Protein AF-A0A7N0U5L3-F1 (afdb_monomer)

Secondary structure (DSSP, 8-state):
-----TTSSSTT---------S------GGGTTT-EEGGGTTEEGGGPPTTPPPPTT--

Structure (mmCIF, N/CA/C/O backbone):
data_AF-A0A7N0U5L3-F1
#
_entry.id   AF-A0A7N0U5L3-F1
#
loop_
_atom_site.group_PDB
_atom_site.id
_atom_site.type_symbol
_atom_site.label_atom_id
_atom_site.label_alt_id
_atom_site.label_comp_id
_atom_site.label_asym_id
_atom_site.label_entity_id
_atom_site.label_seq_id
_atom_site.pdbx_PDB_ins_code
_atom_site.Cartn_x
_atom_site.Cartn_y
_atom_site.Cartn_z
_atom_site.occupancy
_atom_site.B_iso_or_equiv
_atom_site.auth_seq_id
_atom_site.auth_comp_id
_atom_site.auth_asym_id
_atom_site.auth_atom_id
_atom_site.pdbx_PDB_model_num
ATOM 1 N N . MET A 1 1 ? -20.917 7.828 15.151 1.00 42.88 1 MET A N 1
ATOM 2 C CA . MET A 1 1 ? -19.609 7.750 15.833 1.00 42.88 1 MET A CA 1
ATOM 3 C C . MET A 1 1 ? -18.687 6.905 14.976 1.00 42.88 1 MET A C 1
ATOM 5 O O . MET A 1 1 ? -18.886 5.698 14.896 1.00 42.88 1 MET A O 1
ATOM 9 N N . VAL A 1 2 ? -17.761 7.537 1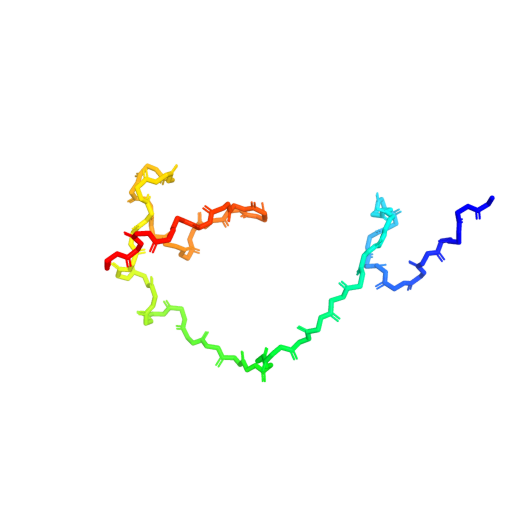4.251 1.00 54.16 2 VAL A N 1
ATOM 10 C CA . VAL A 1 2 ? -16.685 6.809 13.566 1.00 54.16 2 VAL A CA 1
ATOM 11 C C . VAL A 1 2 ? -15.844 6.202 14.682 1.00 54.16 2 VAL A C 1
ATOM 13 O O . VAL A 1 2 ? -15.379 6.929 15.554 1.00 54.16 2 VAL A O 1
ATOM 16 N N . ARG A 1 3 ? -15.750 4.872 14.738 1.00 56.41 3 ARG A N 1
ATOM 17 C CA . ARG A 1 3 ? -14.824 4.214 15.661 1.00 56.41 3 ARG A CA 1
ATOM 18 C C . ARG A 1 3 ? -13.434 4.700 15.265 1.00 56.41 3 ARG A C 1
ATOM 20 O O . ARG A 1 3 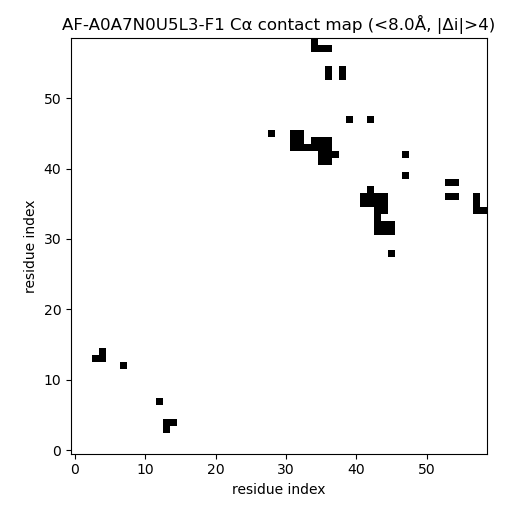? -13.022 4.434 14.139 1.00 56.41 3 ARG A O 1
ATOM 27 N N . ASN A 1 4 ? -12.767 5.447 16.143 1.00 57.38 4 ASN A N 1
ATOM 28 C CA . AS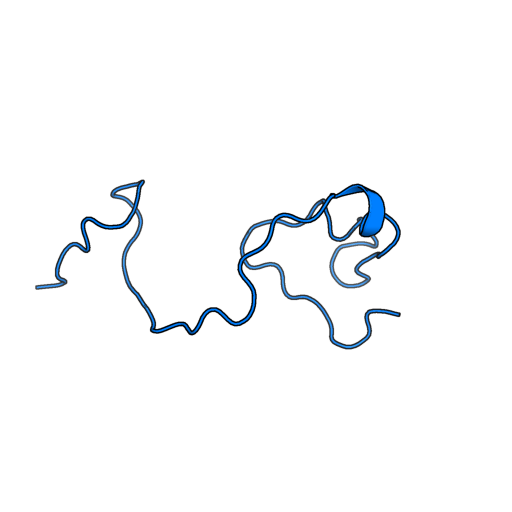N A 1 4 ? -11.345 5.715 15.991 1.00 57.38 4 ASN A CA 1
ATOM 29 C C . ASN A 1 4 ? -10.661 4.352 15.976 1.00 57.38 4 ASN A C 1
ATOM 31 O O . ASN A 1 4 ? -10.648 3.634 16.971 1.00 57.38 4 ASN A O 1
ATOM 35 N N . LEU A 1 5 ? -10.220 3.941 14.795 1.00 65.00 5 LEU A N 1
ATOM 36 C CA . LEU A 1 5 ? -9.464 2.718 14.625 1.00 65.00 5 LEU A CA 1
ATOM 37 C C . LEU A 1 5 ? -8.074 3.037 15.166 1.00 65.00 5 LEU A C 1
ATOM 39 O O . LEU A 1 5 ? -7.266 3.633 14.461 1.00 65.00 5 LEU A O 1
ATOM 43 N N . GLU A 1 6 ? -7.802 2.656 16.415 1.00 75.25 6 GLU A N 1
ATOM 44 C CA . GLU A 1 6 ? -6.500 2.820 17.093 1.00 75.25 6 GLU A CA 1
ATOM 45 C C . GLU A 1 6 ? -5.378 1.964 16.460 1.00 75.25 6 GLU A C 1
ATOM 47 O O . GLU A 1 6 ? -4.369 1.655 17.082 1.00 75.25 6 GLU A O 1
ATOM 52 N N . TYR A 1 7 ? -5.553 1.543 15.206 1.00 81.50 7 TYR A N 1
ATOM 53 C CA . TYR A 1 7 ? -4.59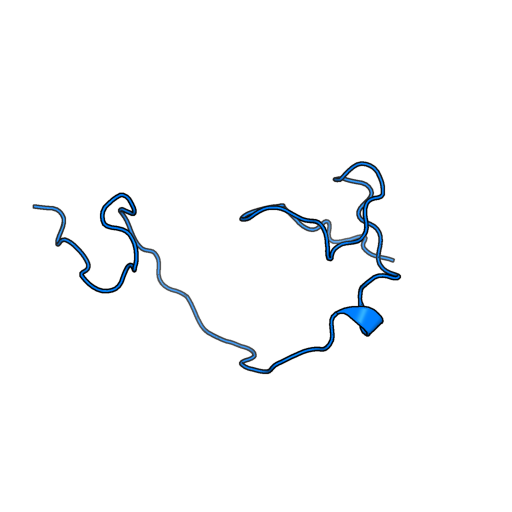3 0.766 14.429 1.00 81.50 7 TYR A CA 1
ATOM 54 C C . TYR A 1 7 ? -3.633 1.656 13.631 1.00 81.50 7 TYR A C 1
ATOM 56 O O . TYR A 1 7 ? -2.573 1.194 13.212 1.00 81.50 7 TYR A O 1
ATOM 64 N N . TRP A 1 8 ? -4.006 2.913 13.366 1.00 89.00 8 TRP A N 1
ATOM 65 C CA . TRP A 1 8 ? -3.175 3.834 12.594 1.00 89.00 8 TRP A CA 1
ATOM 66 C C . TRP A 1 8 ? -2.090 4.471 13.460 1.00 89.00 8 TRP A C 1
ATOM 68 O O . TRP A 1 8 ? -2.348 4.902 14.577 1.00 89.00 8 TRP A O 1
ATOM 78 N N . GLN A 1 9 ? -0.881 4.601 12.909 1.00 89.75 9 GLN A N 1
ATOM 79 C CA . GLN A 1 9 ? 0.243 5.224 13.616 1.00 89.75 9 GLN A CA 1
ATOM 80 C C . GLN A 1 9 ? 0.044 6.732 13.843 1.00 89.75 9 GLN A C 1
ATOM 82 O O . GLN A 1 9 ? 0.557 7.282 14.813 1.00 89.75 9 GLN A O 1
ATOM 87 N N . LEU A 1 10 ? -0.659 7.419 12.934 1.00 87.44 10 LEU A N 1
ATOM 88 C CA . LEU A 1 10 ? -0.929 8.853 13.030 1.00 87.44 10 L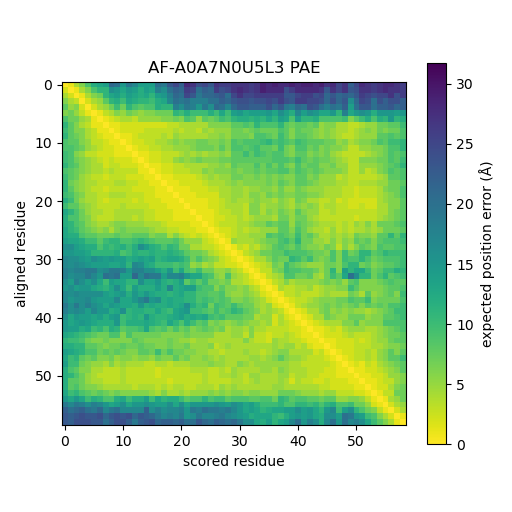EU A CA 1
ATOM 89 C C . LEU A 1 10 ? -2.425 9.094 13.210 1.00 87.44 10 LEU A C 1
ATOM 91 O O . LEU A 1 10 ? -3.222 8.701 12.362 1.00 87.44 10 LEU A O 1
ATOM 95 N N . GLU A 1 11 ? -2.784 9.857 14.239 1.00 86.00 11 GLU A N 1
ATOM 96 C CA . GLU A 1 11 ? -4.178 10.183 14.586 1.00 86.00 11 GLU A CA 1
ATOM 97 C C . GLU A 1 11 ? -4.937 10.931 13.479 1.00 86.00 11 GLU A C 1
ATOM 99 O O . GLU A 1 11 ? -6.164 10.929 13.433 1.00 86.00 11 GLU A O 1
ATOM 104 N N . LYS A 1 12 ? -4.221 11.562 12.539 1.00 88.38 12 LYS A N 1
ATOM 105 C CA . LYS A 1 12 ? -4.843 12.268 11.410 1.00 88.38 12 LYS A CA 1
ATOM 106 C C . LYS A 1 12 ? -5.476 11.316 10.379 1.00 88.38 12 LYS A C 1
ATOM 108 O O . LYS A 1 12 ? -6.203 11.780 9.499 1.00 88.38 12 LYS A O 1
ATOM 113 N N . TRP A 1 13 ? -5.167 10.016 10.421 1.00 87.50 13 TRP A N 1
ATOM 114 C CA . TRP A 1 13 ? -5.654 9.032 9.448 1.00 87.50 13 TRP A CA 1
ATOM 115 C C . TRP A 1 13 ? -7.031 8.509 9.859 1.00 87.50 13 TRP A C 1
ATOM 117 O O . TRP A 1 13 ? -7.220 8.020 10.966 1.00 87.50 13 TRP A O 1
ATOM 127 N N . ASN A 1 14 ? -7.997 8.604 8.944 1.00 86.56 14 ASN A N 1
ATOM 128 C CA . ASN A 1 14 ? -9.389 8.230 9.173 1.00 86.56 14 ASN A CA 1
ATOM 129 C C . ASN A 1 14 ? -9.903 7.335 8.038 1.00 86.56 14 ASN A C 1
ATOM 131 O O . ASN A 1 14 ? -9.487 7.480 6.889 1.00 86.56 14 ASN A O 1
ATOM 135 N N . GLY A 1 15 ? -10.851 6.44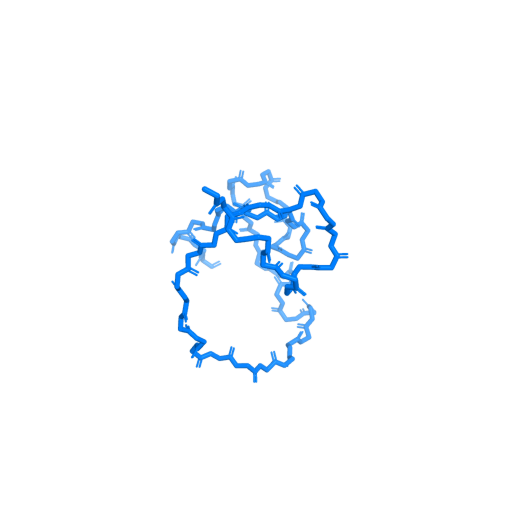9 8.355 1.00 86.12 15 GLY A N 1
ATOM 136 C CA . GLY A 1 15 ? -11.439 5.502 7.402 1.00 86.12 15 GLY A CA 1
ATOM 137 C C . GLY A 1 15 ? -10.682 4.174 7.301 1.00 86.12 15 GLY A C 1
ATOM 138 O O . GLY A 1 15 ? -9.555 4.028 7.772 1.00 86.12 15 GLY A O 1
ATOM 139 N N . CYS A 1 16 ? -11.342 3.176 6.714 1.00 88.62 16 CYS A N 1
ATOM 140 C CA . CYS A 1 16 ? -10.773 1.857 6.451 1.00 88.62 16 CYS A CA 1
ATOM 141 C C . CYS A 1 16 ? -11.532 1.154 5.324 1.00 88.62 16 CYS A C 1
ATOM 143 O O . CYS A 1 16 ? -12.727 1.383 5.133 1.00 88.62 16 CYS A O 1
ATOM 145 N N . PHE A 1 17 ? -10.857 0.240 4.636 1.00 90.44 17 PHE A N 1
ATOM 146 C CA . PHE A 1 17 ? -11.469 -0.706 3.709 1.00 90.44 17 PHE A CA 1
ATOM 147 C C . PHE A 1 17 ? -10.803 -2.076 3.870 1.00 90.44 17 PHE A C 1
ATOM 149 O O . PHE A 1 17 ? -9.654 -2.171 4.303 1.00 90.44 17 PHE A O 1
ATOM 156 N N . SER A 1 18 ? -11.536 -3.147 3.573 1.00 92.44 18 SER A N 1
ATOM 157 C CA . SER A 1 18 ? -11.024 -4.512 3.705 1.00 92.44 18 SER A CA 1
ATOM 158 C C . SER A 1 18 ? -10.008 -4.829 2.607 1.00 92.44 18 SER A C 1
ATOM 160 O O . SER A 1 18 ? -10.239 -4.545 1.434 1.00 92.44 18 SER A O 1
ATOM 162 N N . LEU A 1 19 ? -8.902 -5.467 2.987 1.00 92.69 19 LEU A N 1
ATOM 163 C CA . LEU A 1 19 ? -7.829 -5.909 2.096 1.00 92.69 19 LEU A CA 1
ATOM 164 C C . LEU A 1 19 ? -7.509 -7.381 2.367 1.00 92.69 19 LEU A C 1
ATOM 166 O O . LEU A 1 19 ? -7.658 -7.862 3.491 1.00 92.69 19 LEU A O 1
ATOM 170 N N . LYS A 1 20 ? -7.024 -8.086 1.341 1.00 97.00 20 LYS A N 1
ATOM 171 C CA . LYS A 1 20 ? -6.464 -9.435 1.463 1.00 97.00 20 LYS A CA 1
ATOM 172 C C . LYS A 1 20 ? -4.997 -9.399 1.054 1.00 97.00 20 LYS A C 1
ATOM 174 O O . LYS A 1 20 ? -4.677 -9.076 -0.085 1.00 97.00 20 LYS A O 1
ATOM 179 N N . TRP A 1 21 ? -4.109 -9.748 1.977 1.00 96.06 21 TRP A N 1
ATOM 180 C CA . TRP A 1 21 ? -2.692 -9.908 1.669 1.00 96.06 21 TRP A CA 1
ATOM 181 C C . TRP A 1 21 ? -2.497 -11.138 0.781 1.00 96.06 21 TRP A C 1
ATOM 183 O O . TRP A 1 21 ? -2.890 -12.243 1.150 1.00 96.06 21 TRP A O 1
ATOM 193 N N . HIS A 1 22 ? -1.905 -10.944 -0.396 1.00 95.31 22 HIS A N 1
ATOM 194 C CA . HIS A 1 22 ? -1.531 -12.040 -1.295 1.00 95.31 22 HIS A CA 1
ATOM 195 C C . HIS A 1 22 ? -0.065 -12.453 -1.117 1.00 95.31 22 HIS A C 1
ATOM 197 O O . HIS A 1 22 ? 0.260 -13.630 -1.235 1.00 95.31 22 HIS A O 1
ATOM 203 N N . ILE A 1 23 ? 0.816 -11.490 -0.829 1.00 94.44 23 ILE A N 1
ATOM 204 C CA . ILE A 1 23 ? 2.259 -11.681 -0.654 1.00 94.44 23 ILE A CA 1
ATOM 205 C C . ILE A 1 23 ? 2.703 -10.833 0.544 1.00 94.44 23 ILE A C 1
ATOM 207 O O . ILE A 1 23 ? 2.396 -9.644 0.595 1.00 94.44 23 ILE A O 1
ATOM 211 N N . VAL A 1 24 ? 3.436 -11.433 1.487 1.00 95.25 24 VAL A N 1
ATOM 212 C CA . VAL A 1 24 ? 4.093 -10.744 2.612 1.00 95.25 24 VAL A CA 1
ATOM 213 C C . VAL A 1 24 ? 5.559 -11.164 2.600 1.00 95.25 24 VAL A C 1
ATOM 215 O O . VAL A 1 24 ? 5.908 -12.247 3.063 1.00 95.25 24 VAL A O 1
ATOM 218 N N . LYS A 1 25 ? 6.404 -10.358 1.957 1.00 92.81 25 LYS A N 1
ATOM 219 C CA . LYS A 1 25 ? 7.826 -10.649 1.752 1.00 92.81 25 LYS A CA 1
ATOM 220 C C . LYS A 1 25 ? 8.601 -9.351 1.540 1.00 92.81 25 LYS A C 1
ATOM 222 O O . LYS A 1 25 ? 8.089 -8.420 0.927 1.00 92.81 25 LYS A O 1
ATOM 227 N N . GLU A 1 26 ? 9.850 -9.326 1.989 1.00 87.88 26 GLU A N 1
ATOM 228 C CA . GLU A 1 26 ? 10.795 -8.257 1.673 1.00 87.88 26 GLU A CA 1
ATOM 229 C C . GLU A 1 26 ? 11.423 -8.463 0.286 1.00 87.88 26 GLU A C 1
ATOM 231 O O . GLU A 1 26 ? 11.898 -9.553 -0.053 1.00 87.88 26 GLU A O 1
ATOM 236 N N . TYR A 1 27 ? 11.445 -7.403 -0.523 1.00 84.00 27 TYR A N 1
ATOM 237 C CA . TYR A 1 27 ? 12.064 -7.391 -1.847 1.00 84.00 27 TYR A CA 1
ATOM 238 C C . TYR A 1 27 ? 13.108 -6.280 -1.932 1.00 84.00 27 TYR A C 1
ATOM 240 O O . TYR A 1 27 ? 12.871 -5.154 -1.505 1.00 84.00 27 TYR A O 1
ATOM 248 N N . GLN A 1 28 ? 14.264 -6.593 -2.519 1.00 84.50 28 GLN A N 1
ATOM 249 C CA . GLN A 1 28 ? 15.349 -5.629 -2.695 1.00 84.50 28 GLN A CA 1
ATOM 250 C C . GLN A 1 28 ? 15.029 -4.647 -3.826 1.00 84.50 28 GLN A C 1
ATOM 252 O O . GLN A 1 28 ? 14.667 -5.047 -4.935 1.00 84.50 28 GLN A O 1
ATOM 257 N N . MET A 1 29 ? 15.219 -3.356 -3.552 1.00 74.00 29 MET A N 1
ATOM 258 C CA . MET A 1 29 ? 14.872 -2.249 -4.454 1.00 74.00 29 MET A CA 1
ATOM 259 C C . MET A 1 29 ? 15.639 -2.297 -5.787 1.00 74.00 29 MET A C 1
ATOM 261 O O . MET A 1 29 ? 15.113 -1.903 -6.827 1.00 74.00 29 MET A O 1
ATOM 265 N N . ASN A 1 30 ? 16.856 -2.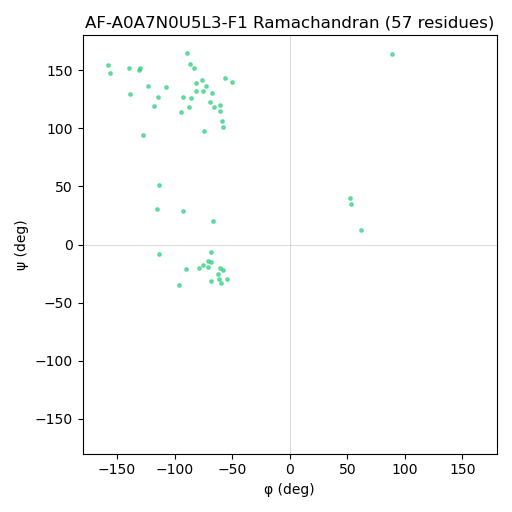847 -5.768 1.00 76.69 30 ASN A N 1
ATOM 266 C CA . ASN A 1 30 ? 17.761 -2.905 -6.918 1.00 76.69 30 ASN A CA 1
ATOM 267 C C . ASN A 1 30 ? 17.204 -3.721 -8.097 1.00 76.69 30 ASN A C 1
ATOM 269 O O . ASN A 1 30 ? 17.578 -3.464 -9.235 1.00 76.69 30 ASN A O 1
ATOM 273 N N . TYR A 1 31 ? 16.299 -4.675 -7.851 1.00 74.75 31 TYR A N 1
ATOM 274 C CA . TYR A 1 31 ? 15.675 -5.462 -8.921 1.00 74.75 31 TYR A CA 1
ATOM 275 C C . TYR A 1 31 ? 14.599 -4.684 -9.695 1.00 74.75 31 TYR A C 1
ATOM 277 O O . TYR A 1 31 ? 14.244 -5.072 -10.803 1.00 74.75 31 TYR A O 1
ATOM 285 N N . TRP A 1 32 ? 14.091 -3.584 -9.132 1.00 68.31 32 TRP A N 1
ATOM 286 C CA . TRP A 1 32 ? 12.922 -2.857 -9.643 1.00 68.31 32 TRP A CA 1
ATOM 287 C C . TRP A 1 32 ? 13.248 -1.451 -10.157 1.00 68.31 32 TRP A C 1
ATOM 289 O O . TRP A 1 32 ? 12.402 -0.813 -10.779 1.00 68.31 32 TRP A O 1
ATOM 299 N N . SER A 1 33 ? 14.472 -0.962 -9.942 1.00 64.94 33 SER A N 1
ATOM 300 C CA . SER A 1 33 ? 14.934 0.351 -10.420 1.00 64.94 33 SER A CA 1
ATOM 301 C C . SER A 1 33 ? 15.072 0.440 -11.946 1.00 64.94 33 SER A C 1
ATOM 303 O O . SER A 1 33 ? 15.143 1.540 -12.489 1.00 64.94 33 SER A O 1
ATOM 305 N N . ILE A 1 34 ? 15.079 -0.706 -12.631 1.00 65.25 34 ILE A N 1
ATOM 306 C CA . ILE A 1 34 ? 15.113 -0.821 -14.096 1.00 65.25 34 ILE A CA 1
ATOM 307 C C . ILE A 1 34 ? 13.718 -0.566 -14.698 1.00 65.25 34 ILE A C 1
ATOM 309 O O . ILE A 1 34 ? 13.600 -0.218 -15.871 1.00 65.25 34 ILE A O 1
ATOM 313 N N . LEU A 1 35 ? 12.656 -0.699 -13.895 1.00 70.31 35 LEU A N 1
ATOM 314 C CA . LEU A 1 35 ? 11.286 -0.507 -14.344 1.00 70.31 35 LEU A CA 1
ATOM 315 C C . LEU A 1 35 ? 10.891 0.973 -14.231 1.00 70.31 35 LEU A C 1
ATOM 317 O O . LEU A 1 35 ? 10.874 1.552 -13.140 1.00 70.31 35 LEU A O 1
ATOM 321 N N . PHE A 1 36 ? 10.562 1.585 -15.369 1.00 71.75 36 PHE A N 1
ATOM 322 C CA . PHE A 1 36 ? 10.196 2.998 -15.467 1.00 71.75 36 PHE A CA 1
ATOM 323 C C . PHE A 1 36 ? 8.701 3.180 -15.721 1.00 71.75 36 PHE A C 1
ATOM 325 O O . PHE A 1 36 ? 8.115 2.542 -16.596 1.00 71.75 36 PHE A O 1
ATOM 332 N N . LEU A 1 37 ? 8.086 4.117 -14.997 1.00 66.38 37 LEU A N 1
ATOM 333 C CA . LEU A 1 37 ? 6.679 4.464 -15.194 1.00 66.38 37 LEU A CA 1
ATOM 334 C C . LEU A 1 37 ? 6.535 5.655 -16.133 1.00 66.38 37 LEU A C 1
ATOM 336 O O . LEU A 1 37 ? 6.859 6.793 -15.779 1.00 66.38 37 LEU A O 1
ATOM 340 N N . ARG A 1 38 ? 5.946 5.411 -17.307 1.00 65.38 38 ARG A N 1
ATOM 341 C CA . ARG A 1 38 ? 5.613 6.473 -18.269 1.00 65.38 38 ARG A CA 1
ATOM 342 C C . ARG A 1 38 ? 4.664 7.519 -17.686 1.00 65.38 38 ARG A C 1
ATOM 344 O O . ARG A 1 38 ? 4.790 8.702 -17.988 1.00 65.38 38 ARG A O 1
ATOM 351 N N . THR A 1 39 ? 3.762 7.097 -16.805 1.00 71.94 39 THR A N 1
ATOM 352 C CA . THR A 1 39 ? 2.820 7.970 -16.091 1.00 71.94 39 THR A CA 1
ATOM 353 C C . THR A 1 39 ? 3.482 8.854 -15.036 1.00 71.94 39 THR A C 1
ATOM 355 O O . THR A 1 39 ? 2.932 9.896 -14.697 1.00 71.94 39 THR A O 1
ATOM 358 N N . ASN A 1 40 ? 4.687 8.511 -14.570 1.00 78.44 40 ASN A N 1
ATOM 359 C CA . ASN A 1 40 ? 5.445 9.300 -13.597 1.00 78.44 40 ASN A CA 1
ATOM 360 C C . ASN A 1 40 ? 6.732 9.874 -14.212 1.00 78.44 40 ASN A C 1
ATOM 362 O O . ASN A 1 40 ? 7.826 9.715 -13.673 1.00 78.44 40 ASN A O 1
ATOM 366 N N . LYS A 1 41 ? 6.615 10.537 -15.373 1.00 79.69 41 LYS A N 1
ATOM 367 C CA . LYS A 1 41 ? 7.734 11.236 -16.042 1.00 79.69 41 LYS A CA 1
ATOM 368 C C . LYS A 1 41 ? 8.972 10.348 -16.258 1.00 79.69 41 LYS A C 1
ATOM 370 O O . LYS A 1 41 ? 10.093 10.838 -16.152 1.00 79.69 41 LYS A O 1
ATOM 375 N N . ASN A 1 42 ? 8.773 9.054 -16.526 1.00 75.75 42 ASN A N 1
ATOM 376 C CA . ASN A 1 42 ? 9.846 8.061 -16.653 1.00 75.75 42 ASN A CA 1
ATOM 377 C C . ASN A 1 42 ? 10.799 8.056 -15.450 1.00 75.75 42 ASN A C 1
ATOM 379 O O . ASN A 1 42 ? 12.013 7.942 -15.604 1.00 75.75 42 ASN A O 1
ATOM 383 N N . ARG A 1 43 ? 10.263 8.206 -14.240 1.00 80.00 43 ARG A N 1
ATOM 384 C CA . ARG A 1 43 ? 11.018 7.937 -13.017 1.00 80.00 43 ARG A CA 1
ATOM 385 C C . ARG A 1 43 ? 10.977 6.438 -12.705 1.00 80.00 43 ARG A C 1
ATOM 387 O O . ARG A 1 43 ? 10.004 5.773 -13.084 1.00 80.00 43 ARG A O 1
ATOM 394 N N . PRO A 1 44 ? 12.010 5.900 -12.032 1.00 78.12 44 PRO A N 1
ATOM 395 C CA . PRO A 1 44 ? 11.984 4.526 -11.551 1.00 78.12 44 PRO A CA 1
ATOM 396 C C . PRO A 1 44 ? 10.762 4.303 -10.660 1.00 78.12 44 PRO A C 1
ATOM 398 O O . PRO A 1 44 ? 10.405 5.186 -9.874 1.00 78.12 44 PRO A O 1
ATOM 401 N N . VAL A 1 45 ? 10.159 3.117 -10.733 1.00 78.69 45 VAL A N 1
ATOM 402 C CA . VAL A 1 45 ? 9.020 2.724 -9.877 1.00 78.69 45 VAL A CA 1
ATOM 403 C C . VAL A 1 45 ? 9.342 2.889 -8.389 1.00 78.69 45 VAL A C 1
ATOM 405 O O . VAL A 1 45 ? 8.473 3.213 -7.585 1.00 78.69 45 VAL A O 1
ATOM 408 N N . THR A 1 46 ? 10.615 2.742 -8.027 1.00 82.31 46 THR A N 1
ATOM 409 C CA . THR A 1 46 ? 11.121 2.889 -6.660 1.00 82.31 46 THR A CA 1
ATOM 410 C C . THR A 1 46 ? 11.064 4.325 -6.121 1.00 82.31 46 THR A C 1
ATOM 412 O O . THR A 1 46 ? 11.353 4.533 -4.949 1.00 82.31 46 THR A O 1
ATOM 415 N N . ASN A 1 47 ? 10.709 5.321 -6.943 1.00 84.00 47 ASN A N 1
ATOM 416 C CA . ASN A 1 47 ? 10.639 6.741 -6.569 1.00 84.00 47 ASN A CA 1
ATOM 417 C C . ASN A 1 47 ? 9.204 7.306 -6.636 1.00 84.00 47 ASN A C 1
ATOM 419 O O . ASN A 1 47 ? 8.981 8.475 -6.972 1.00 84.00 47 ASN A O 1
ATOM 423 N N . ASN A 1 48 ? 8.216 6.451 -6.379 1.00 85.06 48 ASN A N 1
ATOM 424 C CA . ASN A 1 48 ? 6.805 6.815 -6.351 1.00 85.06 48 ASN A CA 1
ATOM 425 C C . ASN A 1 48 ? 6.373 7.338 -4.974 1.00 85.06 48 ASN A C 1
ATOM 427 O O . ASN A 1 48 ? 6.969 7.011 -3.952 1.00 85.06 48 ASN A O 1
ATOM 431 N N . ARG A 1 49 ? 5.310 8.149 -4.961 1.00 90.19 49 ARG A N 1
ATOM 432 C CA . ARG A 1 49 ? 4.608 8.542 -3.731 1.00 90.19 49 ARG A CA 1
ATOM 433 C C . ARG A 1 49 ? 3.500 7.539 -3.414 1.00 90.19 49 ARG A C 1
ATOM 435 O O . ARG A 1 49 ? 3.086 6.780 -4.293 1.00 90.19 49 ARG A O 1
ATOM 442 N N . ASP A 1 50 ? 2.999 7.591 -2.184 1.00 89.81 50 ASP A N 1
ATOM 443 C CA . ASP A 1 50 ? 1.824 6.828 -1.764 1.00 89.81 50 ASP A CA 1
ATOM 444 C C . ASP A 1 50 ? 0.669 7.021 -2.760 1.00 89.81 50 ASP A C 1
ATOM 446 O O . ASP 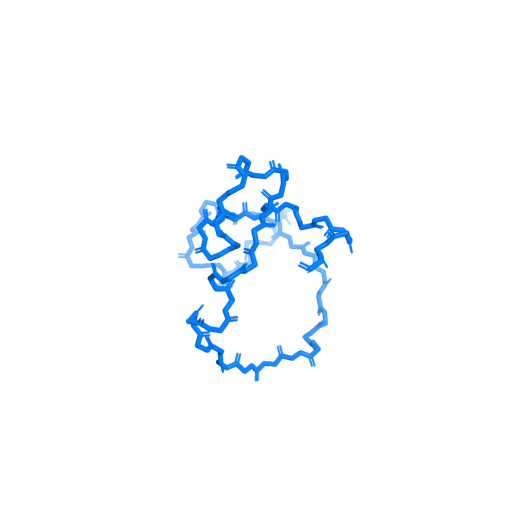A 1 50 ? 0.477 8.119 -3.281 1.00 89.81 50 ASP A O 1
ATOM 450 N N . THR A 1 51 ? -0.055 5.930 -3.036 1.00 89.50 51 THR A N 1
ATOM 451 C CA . THR A 1 51 ? -1.198 5.834 -3.972 1.00 89.50 51 THR A CA 1
ATOM 452 C C . THR A 1 51 ? -0.920 6.134 -5.453 1.00 89.50 51 THR A C 1
ATOM 454 O O . THR A 1 51 ? -1.862 6.215 -6.242 1.00 89.50 51 THR A O 1
ATOM 457 N N . GLN A 1 52 ? 0.346 6.219 -5.881 1.00 87.69 52 GLN A N 1
ATOM 458 C CA . GLN A 1 52 ? 0.686 6.330 -7.304 1.00 87.69 52 GLN A CA 1
ATOM 459 C C . GLN A 1 52 ? 0.183 5.113 -8.097 1.00 87.69 52 GLN A C 1
ATOM 461 O O . GLN A 1 52 ? 0.616 3.983 -7.875 1.00 87.69 52 GLN A O 1
ATOM 466 N N . GLU A 1 53 ? -0.682 5.362 -9.079 1.00 85.12 53 GLU A N 1
ATOM 467 C CA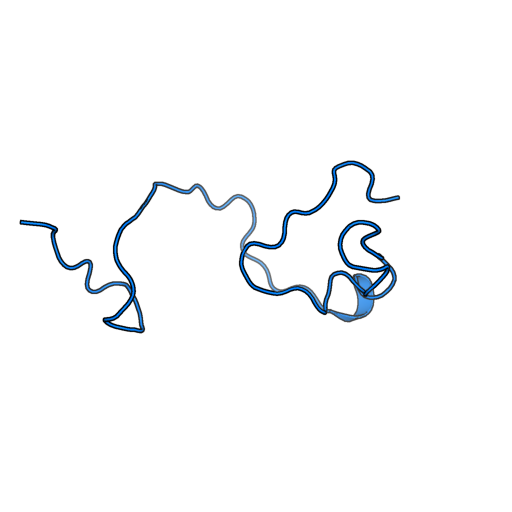 . GLU A 1 53 ? -1.192 4.320 -9.965 1.00 85.12 53 GLU A CA 1
ATOM 468 C C . GLU A 1 53 ? -0.074 3.763 -10.863 1.00 85.12 53 GLU A C 1
ATOM 470 O O . GLU A 1 53 ? 0.660 4.518 -11.517 1.00 85.12 53 GLU A O 1
ATOM 475 N N . ALA A 1 54 ? 0.041 2.434 -10.897 1.00 78.62 54 ALA A N 1
ATOM 476 C CA . ALA A 1 54 ? 0.902 1.706 -11.817 1.00 78.62 54 ALA A CA 1
ATOM 477 C C . ALA A 1 54 ? 0.099 1.315 -13.064 1.00 78.62 54 ALA A C 1
ATOM 479 O O . ALA A 1 54 ? -0.964 0.706 -12.965 1.00 78.62 54 ALA A O 1
ATOM 480 N N . SER A 1 55 ? 0.601 1.650 -14.251 1.00 74.81 55 SER A N 1
ATOM 481 C CA . SER A 1 55 ? -0.065 1.271 -15.499 1.00 74.81 55 SER A CA 1
ATOM 482 C C . SER A 1 55 ? 0.165 -0.203 -15.827 1.00 74.81 55 SER A C 1
ATOM 484 O O . SER A 1 55 ? 1.278 -0.703 -15.700 1.00 74.81 55 SER A O 1
ATOM 486 N N . TYR A 1 56 ? -0.867 -0.868 -16.351 1.00 62.00 56 TYR A N 1
ATOM 487 C CA . TYR A 1 56 ? -0.821 -2.277 -16.771 1.00 62.00 56 TYR A CA 1
ATOM 488 C C . TYR A 1 56 ? 0.257 -2.576 -17.835 1.00 62.00 56 TYR A C 1
ATOM 490 O O . TYR A 1 56 ? 0.721 -3.701 -17.959 1.00 62.00 56 TYR A O 1
ATOM 498 N N . TRP A 1 57 ? 0.701 -1.553 -18.576 1.00 57.44 57 TRP A N 1
ATOM 499 C CA . TRP A 1 57 ? 1.702 -1.652 -19.645 1.00 57.44 57 TRP A CA 1
ATOM 500 C C . TRP A 1 57 ? 3.143 -1.405 -19.187 1.00 57.44 57 TRP A C 1
ATOM 502 O O . TRP A 1 57 ? 3.958 -0.908 -19.966 1.00 57.44 57 TRP A O 1
ATOM 512 N N . LEU A 1 58 ? 3.460 -1.713 -17.930 1.00 54.06 58 LEU A N 1
ATOM 513 C CA . LEU A 1 58 ? 4.847 -1.885 -17.509 1.00 54.06 58 LEU A CA 1
ATOM 514 C C . LEU A 1 58 ? 5.460 -3.005 -18.374 1.00 54.06 58 LEU A C 1
ATOM 516 O O . LEU A 1 58 ? 5.147 -4.175 -18.179 1.00 54.06 58 LEU A O 1
ATOM 520 N N . LYS A 1 59 ? 6.240 -2.617 -19.392 1.00 48.28 59 LYS A N 1
ATOM 521 C CA . LYS A 1 59 ? 7.135 -3.511 -20.136 1.00 48.28 59 LYS A CA 1
ATOM 522 C C . LYS A 1 59 ? 8.390 -3.764 -19.319 1.00 48.28 59 LYS A C 1
ATOM 524 O O . LYS A 1 59 ? 8.889 -2.776 -18.735 1.00 48.28 59 LYS A O 1
#

Foldseek 3Di:
DQPQPPPDPDSVDGDDDDDDDPDDDDDDCVVQQVWFAPVVVRGTPSPDDPPDDGDPPRD

Solvent-accessible surface area (backbone atoms only — not comparable to full-atom values): 4436 Å² total; per-residue (Å²): 132,82,75,80,66,88,80,57,94,50,89,88,68,78,89,88,79,95,82,79,86,87,78,90,78,92,76,70,66,81,80,43,53,82,38,55,33,76,92,56,81,59,38,36,57,82,75,64,62,91,89,63,84,79,67,92,78,68,118

Mean predicted aligned error: 8.07 Å

InterPro domains:
  IPR007275 YTH domain [PF04146] (4-55)
  IPR007275 YTH domain [PS50882] (1-59)
  IPR045168 YTH domain containing protein [PTHR12357] (3-54)

Radius of gyration: 15.87 Å; Cα contacts (8 Å, |Δi|>4): 33; chains: 1; bounding box: 37×24×37 Å

Nearest PDB structures (foldseek):
  4rcj-assembly1_A  TM=9.682E-01  e=1.091E-02  Homo sapiens
  7z8w-assembly1_A  TM=9.792E-01  e=2.242E-02  Homo sapiens
  6zot-assembly1_B  TM=9.575E-01  e=1.094E-01  Homo sapiens
  4rcm-assembly1_A  TM=8.863E-01  e=2.093E-01  Saccharomyces cerevisiae S288C
  2yu6-assembly1_A  TM=8.919E-01  e=2.257E+00  Homo sapiens

Sequence (59 aa):
MVRNLEYWQLEKWNGCFSLKWHIVKEYQMNYWSILFLRTNKNRPVTNNRDTQEASYWLK

Organism: Kalanchoe fedtschenkoi (NCBI:txid63787)

pLDDT: mean 78.54, std 13.0, range [42.88, 97.0]